Protein AF-A0A1C5TJZ5-F1 (afdb_monomer_lite)

Secondary structure (DSSP, 8-state):
-------HHHHHHHHHHHHHHTT---------TT--TT-STT-HHHHHHHHHHHTT-TT--

Structure (mmCIF, N/CA/C/O backbone):
data_AF-A0A1C5TJZ5-F1
#
_entry.id   AF-A0A1C5TJZ5-F1
#
loop_
_atom_site.group_PDB
_atom_site.id
_atom_site.type_symbol
_atom_site.label_atom_id
_atom_site.label_alt_id
_atom_site.label_comp_id
_atom_site.label_asym_id
_atom_site.label_entity_id
_atom_site.label_seq_id
_atom_site.pdbx_PDB_ins_code
_atom_site.Cartn_x
_atom_site.Cartn_y
_atom_site.Cartn_z
_atom_site.occupancy
_atom_site.B_iso_or_equiv
_atom_site.auth_seq_id
_atom_site.auth_comp_id
_atom_site.auth_asym_id
_atom_site.auth_atom_id
_atom_site.pdbx_PDB_model_num
ATOM 1 N N . MET A 1 1 ? 24.277 10.303 -0.627 1.00 43.38 1 MET A N 1
ATOM 2 C CA . MET A 1 1 ? 23.108 11.160 -0.900 1.00 43.38 1 MET A CA 1
ATOM 3 C C . MET A 1 1 ? 21.910 10.437 -0.310 1.00 43.38 1 MET A C 1
ATOM 5 O O . MET A 1 1 ? 21.326 9.585 -0.960 1.00 43.38 1 MET A O 1
ATOM 9 N N . GLN A 1 2 ? 21.678 10.649 0.981 1.00 48.16 2 GLN A N 1
ATOM 10 C CA . GLN A 1 2 ? 20.523 10.112 1.685 1.00 48.16 2 GLN A CA 1
ATOM 11 C C . GLN A 1 2 ? 19.461 11.193 1.528 1.00 48.16 2 GLN A C 1
ATOM 13 O O . GLN A 1 2 ? 19.566 12.254 2.132 1.00 48.16 2 GLN A O 1
ATOM 18 N N . VAL A 1 3 ? 18.544 11.006 0.581 1.00 49.56 3 VAL A N 1
ATOM 19 C CA . VAL A 1 3 ? 17.300 11.769 0.639 1.00 49.56 3 VAL A CA 1
ATOM 20 C C . VAL A 1 3 ? 16.612 11.287 1.908 1.00 49.56 3 VAL A C 1
ATOM 22 O O . VAL A 1 3 ? 16.542 10.074 2.113 1.00 49.56 3 VAL A O 1
ATOM 25 N N . ASP A 1 4 ? 16.160 12.195 2.769 1.00 51.56 4 ASP A N 1
ATOM 26 C CA . ASP A 1 4 ? 15.261 11.878 3.883 1.00 51.56 4 ASP A CA 1
ATOM 27 C C . ASP A 1 4 ? 13.906 11.441 3.303 1.00 51.56 4 ASP A C 1
ATOM 29 O O . ASP A 1 4 ? 12.879 12.109 3.411 1.00 51.56 4 ASP A O 1
ATOM 33 N N . GLY A 1 5 ? 13.925 10.328 2.572 1.00 55.72 5 GLY A N 1
ATOM 34 C CA . GLY A 1 5 ? 12.752 9.591 2.184 1.00 55.72 5 GLY A CA 1
ATOM 35 C C . GLY A 1 5 ? 12.142 9.110 3.480 1.00 55.72 5 GLY A C 1
ATOM 36 O O . GLY A 1 5 ? 12.775 8.358 4.218 1.00 55.72 5 GLY A O 1
ATOM 37 N N . TYR A 1 6 ? 10.940 9.603 3.766 1.00 66.56 6 TYR A N 1
ATOM 38 C CA . TYR A 1 6 ? 10.065 9.084 4.808 1.00 66.56 6 TYR A CA 1
ATOM 39 C C . TYR A 1 6 ? 10.225 7.558 4.834 1.00 66.56 6 TYR A C 1
ATOM 41 O O . TYR A 1 6 ? 10.011 6.921 3.797 1.00 66.56 6 TYR A O 1
ATOM 49 N N . SER A 1 7 ? 10.704 6.992 5.948 1.00 85.75 7 SER A N 1
ATOM 50 C CA . SER A 1 7 ? 10.949 5.549 6.032 1.00 85.75 7 SER A CA 1
ATOM 51 C C . SER A 1 7 ? 9.688 4.794 5.614 1.00 85.75 7 SER A C 1
ATOM 53 O O . SER A 1 7 ? 8.574 5.306 5.762 1.00 85.75 7 SER A O 1
ATOM 55 N N . LEU A 1 8 ? 9.838 3.589 5.066 1.00 86.06 8 LEU A N 1
ATOM 56 C CA . LEU A 1 8 ? 8.678 2.785 4.669 1.00 86.06 8 LEU A CA 1
ATOM 57 C C . LEU A 1 8 ? 7.721 2.574 5.851 1.00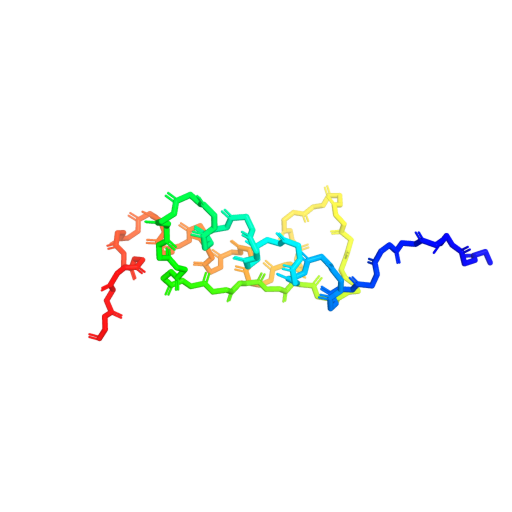 86.06 8 LEU A C 1
ATOM 59 O O . LEU A 1 8 ? 6.509 2.688 5.683 1.00 86.06 8 LEU A O 1
ATOM 63 N N . ASP A 1 9 ? 8.270 2.425 7.057 1.00 88.12 9 ASP A N 1
ATOM 64 C CA . ASP A 1 9 ? 7.504 2.386 8.303 1.00 88.12 9 ASP A CA 1
ATOM 65 C C . ASP A 1 9 ? 6.671 3.651 8.523 1.00 88.12 9 ASP A C 1
ATOM 67 O O . ASP A 1 9 ? 5.476 3.566 8.802 1.00 88.12 9 ASP A O 1
ATOM 71 N N . ALA A 1 10 ? 7.262 4.834 8.339 1.00 89.75 10 ALA A N 1
ATOM 72 C CA . ALA A 1 10 ? 6.551 6.094 8.506 1.00 89.75 10 ALA A CA 1
ATOM 73 C C . ALA A 1 10 ? 5.471 6.283 7.422 1.00 89.75 10 ALA A C 1
ATOM 75 O O . ALA A 1 10 ? 4.389 6.804 7.701 1.00 89.75 10 ALA A O 1
ATOM 76 N N . GLN A 1 11 ? 5.718 5.829 6.187 1.00 89.94 11 GLN A N 1
ATOM 77 C CA . GLN A 1 11 ? 4.711 5.844 5.117 1.00 89.94 11 GLN A CA 1
ATOM 78 C C . GLN A 1 11 ? 3.530 4.935 5.467 1.00 89.94 11 GLN A C 1
ATOM 80 O O . GLN A 1 11 ? 2.376 5.359 5.383 1.00 89.94 11 GLN A O 1
ATOM 85 N N . LYS A 1 12 ? 3.822 3.715 5.921 1.00 92.56 12 LYS A N 1
ATOM 86 C CA . LYS A 1 12 ? 2.831 2.732 6.355 1.00 92.56 12 LYS A CA 1
ATOM 87 C C . LYS A 1 12 ? 2.004 3.252 7.526 1.00 92.56 12 LYS A C 1
ATOM 89 O O . LYS A 1 12 ? 0.780 3.216 7.470 1.00 92.56 12 LYS A O 1
ATOM 94 N N . GLU A 1 13 ? 2.644 3.802 8.553 1.00 94.19 13 GLU A N 1
ATOM 95 C CA . GLU A 1 13 ? 1.961 4.391 9.708 1.00 94.19 13 GLU A CA 1
ATOM 96 C C . GLU A 1 13 ? 1.039 5.549 9.297 1.00 94.19 13 GLU A C 1
ATOM 98 O O . GLU A 1 13 ? -0.102 5.635 9.754 1.00 94.19 13 GLU A O 1
ATOM 103 N N . LYS A 1 14 ? 1.497 6.417 8.385 1.00 94.25 14 LYS A N 1
ATOM 104 C CA . LYS A 1 14 ? 0.690 7.523 7.857 1.00 94.25 14 LYS A CA 1
ATOM 105 C C . LYS A 1 14 ? -0.555 7.025 7.119 1.00 94.25 14 LYS A C 1
ATOM 107 O O . LYS A 1 14 ? -1.632 7.582 7.324 1.00 94.25 14 LYS A O 1
ATOM 112 N N . LEU A 1 15 ? -0.421 5.989 6.287 1.00 95.62 15 LEU A N 1
ATOM 113 C CA . LEU A 1 15 ? -1.550 5.384 5.572 1.00 95.62 15 LEU A CA 1
ATOM 114 C C . LEU A 1 15 ? -2.538 4.717 6.537 1.00 95.62 15 LEU A C 1
ATOM 116 O O . LEU A 1 15 ? -3.740 4.931 6.404 1.00 95.62 15 LEU A O 1
ATOM 120 N N . LYS A 1 16 ? -2.045 3.996 7.553 1.00 96.12 16 LYS A N 1
ATOM 121 C CA . LYS A 1 16 ? -2.889 3.373 8.588 1.00 96.12 16 LYS A CA 1
ATOM 122 C C . LYS A 1 16 ? -3.716 4.393 9.356 1.00 96.12 16 LYS A C 1
ATOM 124 O O . LYS A 1 16 ? -4.929 4.245 9.444 1.00 96.12 16 LYS A O 1
ATOM 129 N N . ARG A 1 17 ? -3.078 5.463 9.838 1.00 97.12 17 ARG A N 1
ATOM 130 C CA . ARG A 1 17 ? -3.773 6.556 10.536 1.00 97.12 17 ARG A CA 1
ATOM 131 C C . ARG A 1 17 ? -4.834 7.216 9.666 1.00 97.12 17 ARG A C 1
ATOM 133 O O . ARG A 1 17 ? -5.889 7.590 10.166 1.00 97.12 17 ARG A O 1
ATOM 140 N N . TYR A 1 18 ? -4.551 7.389 8.376 1.00 97.62 18 TYR A N 1
ATOM 141 C CA . TYR A 1 18 ? -5.520 7.962 7.450 1.00 97.62 18 TYR A CA 1
ATOM 142 C C . TYR A 1 18 ? -6.726 7.037 7.247 1.00 97.62 18 TYR A C 1
ATOM 144 O O . TYR A 1 18 ? -7.856 7.509 7.333 1.00 97.62 18 TYR A O 1
ATOM 152 N N . ALA A 1 19 ? -6.497 5.738 7.036 1.00 97.38 19 ALA A N 1
ATOM 153 C CA . ALA A 1 19 ? -7.570 4.756 6.906 1.00 97.38 19 ALA A CA 1
ATOM 154 C C . ALA A 1 19 ? -8.451 4.719 8.164 1.00 97.38 19 ALA A C 1
ATOM 156 O O . ALA A 1 19 ? -9.666 4.863 8.060 1.00 97.38 19 ALA A O 1
ATOM 157 N N . GLU A 1 20 ? -7.839 4.653 9.350 1.00 97.19 20 GLU A N 1
ATOM 158 C CA . GLU A 1 20 ? -8.544 4.704 10.637 1.00 97.19 20 GLU A CA 1
ATOM 159 C C . GLU A 1 20 ? -9.381 5.984 10.777 1.00 97.19 20 GLU A C 1
ATOM 161 O O . GLU A 1 20 ? -10.576 5.924 11.059 1.00 97.19 20 GLU A O 1
ATOM 166 N N . PHE A 1 21 ? -8.789 7.150 10.497 1.00 97.88 21 PHE A N 1
ATOM 167 C CA . PHE A 1 21 ? -9.485 8.437 10.559 1.00 97.88 21 PHE A CA 1
ATOM 168 C C . PHE A 1 21 ? -10.678 8.525 9.593 1.00 97.88 21 PHE A C 1
ATOM 170 O O . PHE A 1 21 ? -11.644 9.241 9.857 1.00 97.88 21 PHE A O 1
ATOM 177 N N . GLN A 1 22 ? -10.621 7.822 8.463 1.00 98.19 22 GLN A N 1
ATOM 178 C CA . GLN A 1 22 ? -11.702 7.761 7.479 1.00 98.19 22 GLN A CA 1
ATOM 179 C C . GLN A 1 22 ? -12.681 6.600 7.715 1.00 98.19 22 GLN A C 1
ATOM 181 O O . GLN A 1 22 ? -13.610 6.444 6.927 1.00 98.19 22 GLN A O 1
ATOM 186 N N . ASN A 1 23 ? -12.523 5.817 8.791 1.00 97.00 23 ASN A N 1
ATOM 187 C CA . ASN A 1 23 ? -13.269 4.574 9.035 1.00 97.00 23 ASN A CA 1
ATOM 188 C C . ASN A 1 23 ? -13.182 3.591 7.852 1.00 97.00 23 ASN A C 1
ATOM 190 O O . ASN A 1 23 ? -14.157 2.928 7.502 1.00 97.00 23 ASN A O 1
ATOM 194 N N . MET A 1 24 ? -12.016 3.532 7.210 1.00 96.62 24 MET A N 1
ATOM 195 C CA . MET A 1 24 ? -11.708 2.580 6.151 1.00 96.62 24 MET A CA 1
ATOM 196 C C . MET A 1 24 ? -11.029 1.348 6.740 1.00 96.62 24 MET A C 1
ATOM 198 O O . MET A 1 24 ? -10.169 1.452 7.616 1.00 96.62 24 MET A O 1
ATOM 202 N N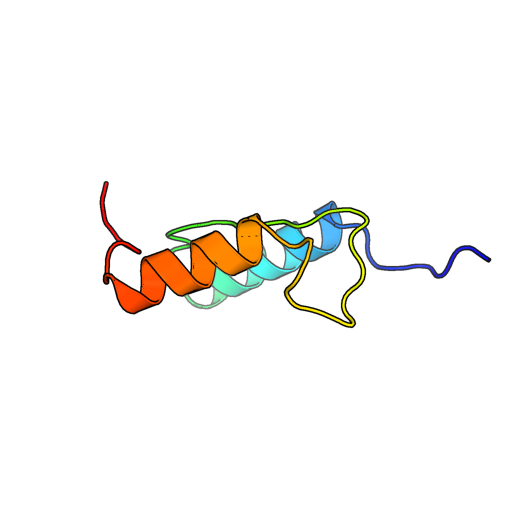 . GLU A 1 25 ? -11.363 0.188 6.194 1.00 94.44 25 GLU A N 1
ATOM 203 C CA . GLU A 1 25 ? -10.669 -1.060 6.471 1.00 94.44 25 GLU A CA 1
ATOM 204 C C . GLU A 1 25 ? -9.526 -1.264 5.472 1.00 94.44 25 GLU A C 1
ATOM 206 O O . GLU A 1 25 ? -9.683 -1.071 4.264 1.00 94.44 25 GLU A O 1
ATOM 211 N N . ILE A 1 26 ? -8.354 -1.646 5.979 1.00 93.56 26 ILE A N 1
ATOM 212 C CA . ILE A 1 26 ? -7.224 -2.035 5.136 1.00 93.56 26 ILE A CA 1
ATOM 213 C C . ILE A 1 26 ? -7.353 -3.530 4.865 1.00 93.56 26 ILE A C 1
ATOM 215 O O . ILE A 1 26 ? -6.957 -4.344 5.692 1.00 93.56 26 ILE A O 1
ATOM 219 N N . VAL A 1 27 ? -7.887 -3.868 3.694 1.00 93.19 27 VAL A N 1
ATOM 220 C CA . VAL A 1 27 ? -8.107 -5.260 3.266 1.00 93.19 27 VAL A CA 1
ATOM 221 C C . VAL A 1 27 ? -6.820 -5.968 2.843 1.00 93.19 27 VAL A C 1
ATOM 223 O O . VAL A 1 27 ? -6.696 -7.174 2.992 1.00 93.19 27 VAL A O 1
ATOM 226 N N . ASN A 1 28 ? -5.835 -5.226 2.329 1.00 92.44 28 ASN A N 1
ATOM 227 C CA . 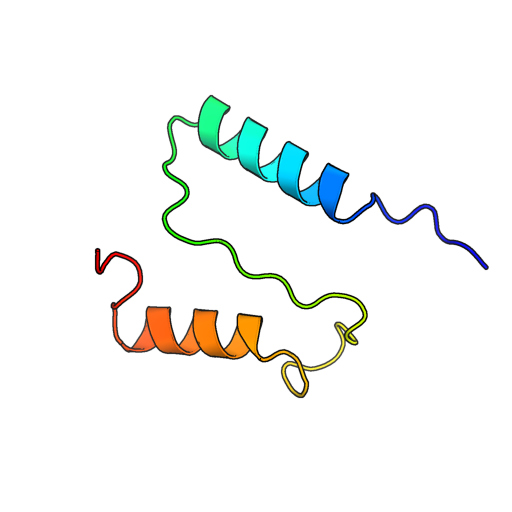ASN A 1 28 ? -4.542 -5.765 1.920 1.00 92.44 28 ASN A CA 1
ATOM 228 C C . ASN A 1 28 ? -3.443 -4.697 2.010 1.00 92.44 28 ASN A C 1
ATOM 230 O O . ASN A 1 28 ? -3.690 -3.506 1.811 1.00 92.44 28 ASN A O 1
ATOM 234 N N . GLU A 1 29 ? -2.205 -5.131 2.250 1.00 93.56 29 GLU A N 1
ATOM 235 C CA . GLU A 1 29 ? -1.007 -4.290 2.201 1.00 93.56 29 GLU A CA 1
ATOM 236 C C . GLU A 1 29 ? 0.007 -4.880 1.205 1.00 93.56 29 GLU A C 1
ATOM 238 O O . GLU A 1 29 ? 0.290 -6.076 1.231 1.00 93.56 29 GLU A O 1
ATOM 243 N N . TYR A 1 30 ? 0.580 -4.036 0.345 1.00 92.88 30 TYR A N 1
ATOM 244 C CA . TYR A 1 30 ? 1.535 -4.424 -0.702 1.00 92.88 30 TYR A CA 1
ATOM 245 C C . TYR A 1 30 ? 2.763 -3.505 -0.635 1.00 92.88 30 TYR A C 1
ATOM 247 O O . TYR A 1 30 ? 2.602 -2.287 -0.535 1.00 92.88 30 TYR A O 1
ATOM 255 N N . SER A 1 31 ? 3.985 -4.052 -0.687 1.00 92.06 31 SER A N 1
ATOM 256 C CA . SER A 1 31 ? 5.223 -3.261 -0.546 1.00 92.06 31 SER A CA 1
ATOM 257 C C . SER A 1 31 ? 6.378 -3.785 -1.405 1.00 92.06 31 SER A C 1
ATOM 259 O O . SER A 1 31 ? 6.835 -4.908 -1.227 1.00 92.06 31 SER A O 1
ATOM 261 N N . ASP A 1 32 ? 6.912 -2.944 -2.295 1.00 90.81 32 ASP A N 1
ATOM 262 C CA . ASP A 1 32 ? 8.088 -3.256 -3.120 1.00 90.81 32 ASP A CA 1
ATOM 263 C C . ASP A 1 32 ? 9.315 -2.452 -2.656 1.00 90.81 32 ASP A C 1
ATOM 265 O O . ASP A 1 32 ? 9.650 -1.401 -3.212 1.00 90.81 32 ASP A O 1
ATOM 269 N N . GLU A 1 33 ? 10.008 -2.935 -1.626 1.00 89.19 33 GLU A N 1
ATOM 270 C CA . GLU A 1 33 ? 11.132 -2.207 -1.027 1.00 89.19 33 GLU A CA 1
ATOM 271 C C . GLU A 1 33 ? 12.384 -2.211 -1.917 1.00 89.19 33 GLU A C 1
ATOM 273 O O . GLU A 1 33 ? 12.780 -3.233 -2.483 1.00 89.19 33 GLU A O 1
ATOM 278 N N . GLY A 1 34 ? 13.036 -1.050 -2.044 1.00 85.06 34 GLY A N 1
ATOM 279 C CA . GLY A 1 34 ? 14.287 -0.920 -2.803 1.00 85.06 34 GLY A CA 1
ATOM 280 C C . GLY A 1 34 ? 14.147 -1.143 -4.315 1.00 85.06 34 GLY A C 1
ATOM 281 O O . GLY A 1 34 ? 15.154 -1.335 -4.999 1.00 85.06 34 GLY A O 1
ATOM 282 N N . LYS A 1 35 ? 12.922 -1.127 -4.857 1.00 85.62 35 LYS A N 1
ATOM 283 C CA . LYS A 1 35 ? 12.652 -1.259 -6.295 1.00 85.62 35 LYS A CA 1
ATOM 284 C C . LYS A 1 35 ? 12.538 0.106 -6.976 1.00 85.62 35 LYS A C 1
ATOM 286 O O . LYS A 1 35 ? 12.133 1.099 -6.378 1.00 85.62 35 LYS A O 1
ATOM 291 N N . SER A 1 36 ? 12.902 0.161 -8.258 1.00 84.19 36 SER A N 1
ATOM 292 C CA . SER A 1 36 ? 12.748 1.366 -9.080 1.00 84.19 36 SER A CA 1
ATOM 293 C C . SER A 1 36 ? 11.266 1.685 -9.289 1.00 84.19 36 SER A C 1
ATOM 295 O O . SER A 1 36 ? 10.520 0.845 -9.778 1.00 84.19 36 SER A O 1
ATOM 297 N N . GLY A 1 37 ? 10.852 2.922 -9.011 1.00 82.75 37 GLY A N 1
ATOM 298 C CA . GLY A 1 37 ? 9.494 3.396 -9.309 1.00 82.75 37 GLY A CA 1
ATOM 299 C C . GLY A 1 37 ? 9.248 3.747 -10.784 1.00 82.75 37 GLY A C 1
ATOM 300 O O . GL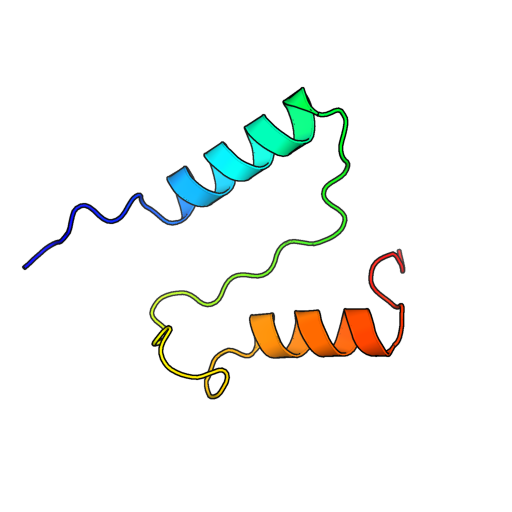Y A 1 37 ? 8.166 4.216 -11.118 1.00 82.75 37 GLY A O 1
ATOM 301 N N . LYS A 1 38 ? 10.243 3.575 -11.670 1.00 87.88 38 LYS A N 1
ATOM 302 C CA . LYS A 1 38 ? 10.138 3.942 -13.098 1.00 87.88 38 LYS A CA 1
ATOM 303 C C . LYS A 1 38 ? 9.355 2.929 -13.934 1.00 87.88 38 LYS A C 1
ATOM 305 O O . LYS A 1 38 ? 8.889 3.277 -15.013 1.00 87.88 38 LYS A O 1
ATOM 310 N N . SER A 1 39 ? 9.260 1.687 -13.468 1.00 83.75 39 SER A N 1
ATOM 311 C CA . SER A 1 39 ? 8.612 0.587 -14.177 1.00 83.75 39 SER A CA 1
ATOM 312 C C . SER A 1 39 ? 7.791 -0.262 -13.219 1.00 83.75 39 SER A C 1
ATOM 314 O O . SER A 1 39 ? 8.080 -0.353 -12.028 1.00 83.75 39 SER A O 1
ATOM 316 N N . VAL A 1 40 ? 6.776 -0.919 -13.772 1.00 83.12 40 VAL A N 1
ATOM 317 C CA . VAL A 1 40 ? 6.031 -1.984 -13.084 1.00 83.12 40 VAL A CA 1
ATOM 318 C C . VAL A 1 40 ? 6.822 -3.296 -13.049 1.00 83.12 40 VAL A C 1
ATOM 320 O O . VAL A 1 40 ? 6.592 -4.159 -12.205 1.00 83.12 40 VAL A O 1
ATOM 323 N N . GLU A 1 41 ? 7.781 -3.453 -13.961 1.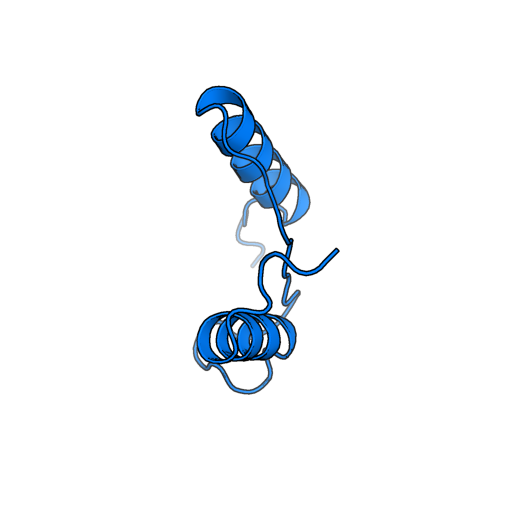00 84.69 41 GLU A N 1
ATOM 324 C CA . GLU A 1 41 ? 8.698 -4.585 -13.980 1.00 84.69 41 GLU A CA 1
ATOM 325 C C . GLU A 1 41 ? 9.612 -4.555 -12.747 1.00 84.69 41 GLU A C 1
ATOM 327 O O . GLU A 1 41 ? 10.132 -3.501 -12.370 1.00 84.69 41 GLU A O 1
ATOM 332 N N . GLY A 1 42 ? 9.785 -5.715 -12.104 1.00 86.44 42 GLY A N 1
ATOM 333 C CA . GLY A 1 42 ? 10.536 -5.844 -10.852 1.00 86.44 42 GLY A CA 1
ATOM 334 C C . GLY A 1 42 ? 9.762 -5.442 -9.591 1.00 86.44 42 GLY A C 1
ATOM 335 O O . GLY A 1 42 ? 10.371 -5.398 -8.519 1.00 86.44 42 GLY A O 1
ATOM 336 N N . ARG A 1 43 ? 8.452 -5.179 -9.712 1.00 92.44 43 ARG A N 1
ATOM 337 C CA . ARG A 1 43 ? 7.521 -4.874 -8.617 1.00 92.44 43 ARG A CA 1
ATOM 338 C C . ARG A 1 43 ? 6.457 -5.972 -8.447 1.00 92.44 43 ARG A C 1
ATOM 340 O O . ARG A 1 43 ? 5.326 -5.801 -8.910 1.00 92.44 43 ARG A O 1
ATOM 347 N N . PRO A 1 44 ? 6.818 -7.127 -7.863 1.00 92.75 44 PRO A N 1
ATOM 348 C CA . PRO A 1 44 ? 5.904 -8.259 -7.728 1.00 92.75 44 PRO A CA 1
ATOM 349 C C . PRO A 1 44 ? 4.667 -7.942 -6.880 1.00 92.75 44 PRO A C 1
ATOM 351 O O . PRO A 1 44 ? 3.579 -8.402 -7.213 1.00 92.75 44 PRO A O 1
ATOM 354 N N . GLU A 1 45 ? 4.785 -7.120 -5.834 1.00 94.56 45 GLU A N 1
ATOM 355 C CA . GLU A 1 45 ? 3.637 -6.799 -4.977 1.00 94.56 45 GLU A CA 1
ATOM 356 C C . GLU A 1 45 ? 2.647 -5.878 -5.696 1.00 94.56 45 GLU A C 1
ATOM 358 O O . GLU A 1 45 ? 1.430 -6.007 -5.546 1.00 94.56 45 GLU A O 1
ATOM 363 N N . PHE A 1 46 ? 3.158 -4.988 -6.550 1.00 93.38 46 PHE A N 1
ATOM 364 C CA . PHE A 1 46 ? 2.322 -4.192 -7.442 1.00 93.38 46 PHE A CA 1
ATOM 365 C C . PHE A 1 46 ? 1.575 -5.041 -8.460 1.00 93.38 46 PHE A C 1
ATOM 367 O O . PHE A 1 46 ? 0.391 -4.819 -8.682 1.00 93.38 46 PHE A O 1
ATOM 374 N N . GLN A 1 47 ? 2.260 -6.012 -9.064 1.00 93.56 47 GLN A N 1
ATOM 375 C CA . GLN A 1 47 ? 1.638 -6.942 -10.003 1.00 93.56 47 GLN A CA 1
ATOM 376 C C . GLN A 1 47 ? 0.539 -7.744 -9.299 1.00 93.56 47 GLN A C 1
ATOM 378 O O . GLN A 1 47 ? -0.588 -7.734 -9.774 1.00 93.56 47 GLN A O 1
ATOM 383 N N . ARG A 1 48 ? 0.796 -8.264 -8.087 1.00 92.94 48 ARG A N 1
ATOM 384 C CA . ARG A 1 48 ? -0.241 -8.924 -7.273 1.00 92.94 48 ARG A CA 1
ATOM 385 C C . ARG A 1 48 ? -1.428 -8.006 -6.970 1.00 92.94 48 ARG A C 1
ATOM 387 O O . ARG A 1 48 ? -2.562 -8.465 -6.937 1.00 92.94 48 ARG A O 1
ATOM 394 N N . THR A 1 49 ? -1.190 -6.712 -6.749 1.00 93.19 49 THR A N 1
ATOM 395 C CA . THR A 1 49 ? -2.281 -5.738 -6.559 1.00 93.19 49 THR A CA 1
ATOM 396 C C . THR A 1 49 ? -3.159 -5.653 -7.810 1.00 93.19 49 THR A C 1
ATOM 398 O O . THR A 1 49 ? -4.381 -5.696 -7.697 1.00 93.19 49 THR A O 1
ATOM 401 N N . LEU A 1 50 ? -2.550 -5.540 -8.996 1.00 93.62 50 LEU A N 1
ATOM 402 C CA . LEU A 1 50 ? -3.273 -5.483 -10.269 1.00 93.62 50 LEU A CA 1
ATOM 403 C C . LEU A 1 50 ? -4.044 -6.779 -10.534 1.00 93.62 50 LEU A C 1
ATOM 405 O O . LEU A 1 50 ? -5.226 -6.711 -10.859 1.00 93.62 50 LEU A O 1
ATOM 409 N N . ASP A 1 51 ? -3.410 -7.929 -10.307 1.00 93.19 51 ASP A N 1
ATOM 410 C CA . ASP A 1 51 ? -4.028 -9.242 -10.487 1.00 93.19 51 ASP A CA 1
ATOM 411 C C . ASP A 1 51 ? -5.230 -9.423 -9.548 1.00 93.19 51 ASP A C 1
ATOM 413 O O . ASP A 1 51 ? -6.287 -9.892 -9.973 1.00 93.19 51 ASP A O 1
ATOM 417 N N . ASN A 1 52 ? -5.114 -9.008 -8.281 1.00 92.38 52 ASN A N 1
ATOM 418 C CA . ASN A 1 52 ? -6.224 -9.080 -7.331 1.00 92.38 52 ASN A CA 1
ATOM 419 C C . ASN A 1 52 ? -7.384 -8.155 -7.729 1.00 92.38 52 ASN A C 1
ATOM 421 O O . ASN A 1 52 ? -8.547 -8.511 -7.538 1.00 92.38 52 ASN A O 1
ATOM 425 N N . ILE A 1 53 ? -7.088 -6.979 -8.296 1.00 91.31 53 ILE A N 1
ATOM 426 C CA . ILE A 1 53 ? -8.110 -6.064 -8.819 1.00 91.31 53 ILE A CA 1
ATOM 427 C C . ILE A 1 53 ? -8.811 -6.671 -10.034 1.00 91.31 53 ILE A C 1
ATOM 429 O O . ILE A 1 53 ? -10.039 -6.670 -10.088 1.00 91.31 53 ILE A O 1
ATOM 433 N N . GLU A 1 54 ? -8.052 -7.201 -10.991 1.00 93.75 54 GLU A N 1
ATOM 434 C CA . GLU A 1 54 ? -8.593 -7.777 -12.224 1.00 93.75 54 GLU A CA 1
ATOM 435 C C . GLU A 1 54 ? -9.483 -8.992 -11.940 1.00 93.75 54 GLU A C 1
ATOM 437 O O . GLU A 1 54 ? -10.569 -9.118 -12.506 1.00 93.75 54 GLU A O 1
ATOM 442 N N . ASN A 1 55 ? -9.072 -9.842 -10.998 1.00 92.50 55 ASN A N 1
ATOM 443 C CA . ASN A 1 55 ? -9.817 -11.042 -10.624 1.00 92.50 55 ASN A CA 1
ATOM 444 C C . ASN A 1 55 ? -10.875 -10.798 -9.533 1.00 92.50 55 ASN A C 1
ATOM 446 O O . ASN A 1 55 ? -11.582 -11.729 -9.159 1.00 92.50 55 ASN A O 1
ATOM 450 N N . SER A 1 56 ? -11.016 -9.562 -9.033 1.00 86.00 56 SER A N 1
ATOM 451 C CA . SER A 1 56 ? -11.917 -9.206 -7.922 1.00 86.00 56 SER A CA 1
ATOM 452 C C . SER A 1 56 ? -11.685 -10.002 -6.625 1.00 86.00 56 SER A C 1
ATOM 454 O O . SER A 1 56 ? -12.596 -10.125 -5.812 1.00 86.00 56 SER A O 1
ATOM 456 N N . THR A 1 57 ? -10.461 -10.480 -6.391 1.00 85.12 57 THR A N 1
ATOM 457 C CA . THR A 1 57 ? -10.069 -11.289 -5.218 1.00 85.12 57 THR A CA 1
ATOM 458 C C . THR A 1 57 ? -9.506 -10.443 -4.069 1.00 85.12 57 THR A C 1
ATOM 460 O O . THR A 1 57 ? -8.831 -10.938 -3.170 1.00 85.12 57 THR A O 1
ATOM 463 N N . ILE A 1 58 ? -9.743 -9.126 -4.089 1.00 78.44 58 ILE A N 1
ATOM 464 C CA . ILE A 1 58 ? -9.209 -8.185 -3.086 1.00 78.44 58 ILE A CA 1
ATOM 465 C C . ILE A 1 58 ? -9.778 -8.459 -1.679 1.00 78.44 58 ILE A C 1
ATOM 467 O O . ILE A 1 58 ? -9.124 -8.127 -0.696 1.00 78.44 58 ILE A O 1
ATOM 471 N N . ASN A 1 59 ? -10.972 -9.051 -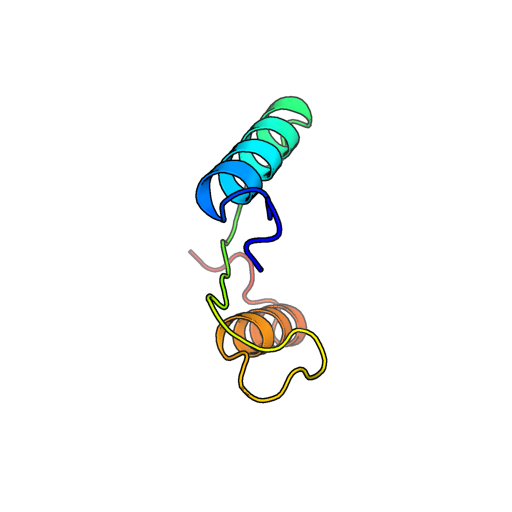1.580 1.00 75.12 59 ASN A N 1
ATOM 472 C CA . ASN A 1 59 ? -11.688 -9.259 -0.316 1.00 75.12 59 ASN A CA 1
ATOM 473 C C . ASN A 1 59 ? -11.799 -10.739 0.089 1.00 75.12 59 ASN A C 1
ATOM 475 O O . ASN A 1 59 ? -12.608 -11.054 0.958 1.00 75.12 59 ASN A O 1
ATOM 479 N N . ASP A 1 60 ? -11.068 -11.642 -0.566 1.00 59.75 60 ASP A N 1
ATOM 480 C CA . ASP A 1 60 ? -11.155 -13.067 -0.246 1.00 59.75 60 ASP A CA 1
ATOM 481 C C . ASP A 1 60 ? -10.375 -13.351 1.053 1.00 59.75 60 ASP A C 1
ATOM 483 O O . ASP A 1 60 ? -9.144 -13.438 1.041 1.00 59.75 60 ASP A O 1
ATOM 487 N N . GLU A 1 61 ? -11.105 -13.442 2.171 1.00 53.53 61 GLU A N 1
ATOM 488 C CA . GLU A 1 61 ? -10.679 -14.122 3.410 1.00 53.53 61 GLU A CA 1
ATOM 489 C C . GLU A 1 61 ? -10.648 -15.649 3.239 1.00 53.53 61 GLU A C 1
ATOM 491 O O . GLU A 1 61 ? -11.606 -16.215 2.656 1.00 53.53 61 GLU A O 1
#

pLDDT: mean 86.06, std 13.73, range [43.38, 98.19]

Foldseek 3Di:
DDDPPCPPVNVVVVVVVVCVVVVHDDLDDFDQPPDDPPDCPSRVSVVVVVVCVVVVVSNPD

Sequence (61 aa):
MQVDGYSLDAQKEKLKRYAEFQNMEIVNEYSDEGKSGKSVEGRPEFQRTLDNIENSTINDE

Radius of gyration: 13.84 Å; chains: 1; bounding box: 36×26×25 Å